Protein AF-A0A2H5YEP5-F1 (afdb_monomer_lite)

Radius of gyration: 12.86 Å; chains: 1; bounding box: 24×27×34 Å

Foldseek 3Di:
DDADFADPDDDDDPVSRVPTDFVLVCQLQVLLVVLVHHDDNGSPDGDDDDPPDDVVNVVSSVVSSVVSCVVSVVVD

Structure (mmCIF, N/CA/C/O backbone):
data_AF-A0A2H5YEP5-F1
#
_entry.id   AF-A0A2H5YEP5-F1
#
loop_
_atom_site.group_PDB
_atom_site.id
_atom_site.type_symbol
_atom_site.label_atom_id
_atom_site.label_alt_id
_atom_site.label_comp_id
_atom_site.label_asym_id
_atom_site.label_entity_id
_atom_site.label_seq_id
_atom_site.pdbx_PDB_ins_code
_atom_site.Cartn_x
_atom_site.Cartn_y
_atom_site.Cartn_z
_atom_site.occupancy
_atom_site.B_iso_or_equiv
_atom_site.auth_seq_id
_atom_site.auth_comp_id
_atom_site.auth_asym_id
_atom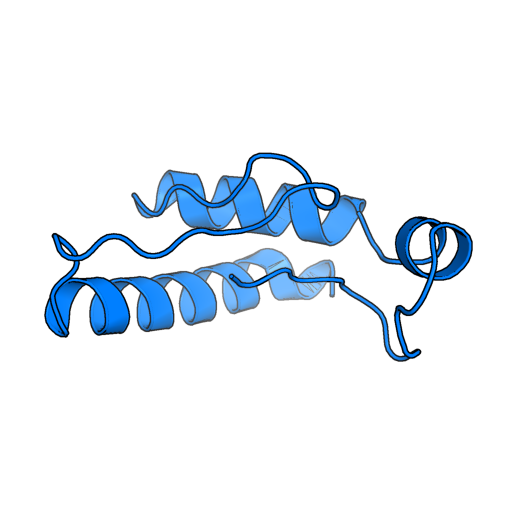_site.auth_atom_id
_atom_site.pdbx_PDB_model_num
ATOM 1 N N . MET A 1 1 ? -1.543 10.720 4.456 1.00 86.12 1 MET A N 1
ATOM 2 C CA . MET A 1 1 ? -1.841 10.083 3.157 1.00 86.12 1 MET A CA 1
ATOM 3 C C . MET A 1 1 ? -0.596 9.341 2.706 1.00 86.12 1 MET A C 1
ATOM 5 O O . MET A 1 1 ? 0.487 9.891 2.870 1.00 86.12 1 MET A O 1
ATOM 9 N N . LEU A 1 2 ? -0.734 8.114 2.205 1.00 91.12 2 LEU A N 1
ATOM 10 C CA . LEU A 1 2 ? 0.387 7.271 1.775 1.00 91.12 2 LEU A CA 1
ATOM 11 C C . LEU A 1 2 ? 0.093 6.670 0.396 1.00 91.12 2 LEU A C 1
ATOM 13 O O . LEU A 1 2 ? -1.000 6.162 0.172 1.00 91.12 2 LEU A O 1
ATOM 17 N N . SER A 1 3 ? 1.088 6.658 -0.488 1.00 92.12 3 SER A N 1
ATOM 18 C CA . SER A 1 3 ? 1.042 5.935 -1.764 1.00 92.12 3 SER A CA 1
ATOM 19 C C . SER A 1 3 ? 2.276 5.050 -1.896 1.00 92.12 3 SER A C 1
ATOM 21 O O . SER A 1 3 ? 3.347 5.377 -1.380 1.00 92.12 3 SER A O 1
ATOM 23 N N . ARG A 1 4 ? 2.136 3.911 -2.579 1.00 93.31 4 ARG A N 1
ATOM 24 C CA . ARG A 1 4 ? 3.218 2.938 -2.754 1.00 93.31 4 ARG A CA 1
ATOM 25 C C . ARG A 1 4 ? 3.433 2.640 -4.233 1.00 93.31 4 ARG A C 1
ATOM 27 O O . ARG A 1 4 ? 2.556 2.087 -4.884 1.00 93.31 4 ARG A O 1
ATOM 34 N N . PHE A 1 5 ? 4.643 2.917 -4.718 1.00 95.62 5 PHE A N 1
ATOM 35 C CA . PHE A 1 5 ? 5.061 2.644 -6.095 1.00 95.62 5 PHE A CA 1
ATOM 36 C C . PHE A 1 5 ? 6.245 1.675 -6.133 1.00 95.62 5 PHE A C 1
ATOM 38 O O . PHE A 1 5 ? 7.260 1.902 -5.477 1.00 95.62 5 PHE A O 1
ATOM 45 N N . PHE A 1 6 ? 6.148 0.598 -6.909 1.00 95.75 6 PHE A N 1
ATOM 46 C CA . PHE A 1 6 ? 7.244 -0.361 -7.074 1.00 95.75 6 PHE A CA 1
ATOM 47 C C . PHE A 1 6 ? 8.195 0.090 -8.186 1.00 95.75 6 PHE A C 1
ATOM 49 O O . PHE A 1 6 ? 7.993 -0.216 -9.357 1.00 95.75 6 PHE A O 1
ATOM 56 N N . THR A 1 7 ? 9.216 0.853 -7.808 1.00 95.94 7 THR A N 1
ATOM 57 C CA . THR A 1 7 ? 10.272 1.365 -8.690 1.00 95.94 7 THR A CA 1
ATOM 58 C C . THR A 1 7 ? 11.502 1.734 -7.853 1.00 95.94 7 THR A C 1
ATOM 60 O O . THR A 1 7 ? 11.390 1.912 -6.639 1.00 95.94 7 THR A O 1
ATOM 63 N N . THR A 1 8 ? 12.670 1.831 -8.487 1.00 95.81 8 THR A N 1
ATOM 64 C CA . THR A 1 8 ? 13.911 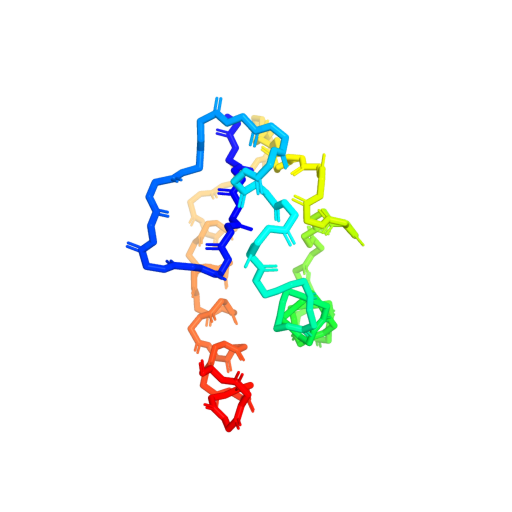2.348 -7.884 1.00 95.81 8 THR A CA 1
ATOM 65 C C . THR A 1 8 ? 14.126 3.839 -8.157 1.00 95.81 8 THR A C 1
ATOM 67 O O . THR A 1 8 ? 14.989 4.450 -7.533 1.00 95.81 8 THR A O 1
ATOM 70 N N . ALA A 1 9 ? 13.352 4.431 -9.072 1.00 96.38 9 ALA A N 1
ATOM 71 C CA . ALA A 1 9 ? 13.420 5.848 -9.414 1.00 96.38 9 ALA A CA 1
ATOM 72 C C . ALA A 1 9 ? 12.387 6.676 -8.620 1.00 96.38 9 ALA A C 1
ATOM 74 O O . ALA A 1 9 ? 11.324 6.149 -8.277 1.00 96.38 9 ALA A O 1
ATOM 75 N N . PRO A 1 10 ? 12.645 7.972 -8.362 1.00 95.31 10 PRO A N 1
ATOM 76 C CA . PRO A 1 10 ? 11.649 8.876 -7.790 1.00 95.31 10 PRO A CA 1
ATOM 77 C C . PRO A 1 10 ? 10.371 8.954 -8.639 1.00 95.31 10 PRO A C 1
ATOM 79 O O . PRO A 1 10 ? 10.419 8.904 -9.870 1.00 95.31 10 PRO A O 1
ATOM 82 N N . VAL A 1 11 ? 9.220 9.102 -7.977 1.00 95.25 11 VAL A N 1
ATOM 83 C CA . VAL A 1 11 ? 7.905 9.251 -8.617 1.00 95.25 11 VAL A CA 1
ATOM 84 C C . VAL A 1 11 ? 7.348 10.629 -8.282 1.00 95.25 11 VAL A C 1
ATOM 86 O O . VAL A 1 11 ? 6.770 10.830 -7.219 1.00 95.25 11 VAL A O 1
ATOM 89 N N . GLU A 1 12 ? 7.545 11.579 -9.193 1.00 95.25 12 GLU A N 1
ATOM 90 C CA . GLU A 1 12 ? 7.184 12.996 -8.995 1.00 95.25 12 GLU A CA 1
ATOM 91 C C . GLU A 1 12 ? 6.088 13.471 -9.958 1.00 95.25 12 GLU A C 1
ATOM 93 O O . GLU A 1 12 ? 5.566 14.576 -9.839 1.00 95.25 12 GLU A O 1
ATOM 98 N N . ASN A 1 13 ? 5.741 12.643 -10.942 1.00 95.38 13 ASN A N 1
ATOM 99 C CA . ASN A 1 13 ? 4.781 12.965 -11.987 1.00 95.38 13 ASN A CA 1
ATOM 100 C C . ASN A 1 13 ? 4.135 11.694 -12.556 1.00 95.38 13 ASN A C 1
ATOM 102 O O . ASN A 1 13 ? 4.511 10.566 -12.221 1.00 95.38 13 ASN A O 1
ATOM 106 N N . TRP A 1 14 ? 3.164 11.895 -13.448 1.00 95.19 14 TRP A N 1
ATOM 107 C CA . TRP A 1 14 ? 2.422 10.827 -14.115 1.00 95.19 14 TRP A CA 1
ATOM 108 C C . TRP A 1 14 ? 3.323 9.828 -14.852 1.00 95.19 14 TRP A C 1
ATOM 110 O O . TRP A 1 14 ? 3.121 8.619 -14.745 1.00 95.19 14 TRP A O 1
ATOM 120 N N . GLU A 1 15 ? 4.350 10.303 -15.560 1.00 96.62 15 GLU A N 1
ATOM 121 C CA . GLU A 1 15 ? 5.285 9.420 -16.262 1.00 96.62 15 GLU A CA 1
ATOM 122 C C . GLU A 1 15 ? 6.050 8.514 -15.295 1.00 96.62 15 GLU A C 1
ATOM 124 O O . GLU A 1 15 ? 6.243 7.332 -15.580 1.00 96.62 15 GLU A O 1
ATOM 129 N N . GLY A 1 16 ? 6.448 9.043 -14.135 1.00 96.00 16 GLY A N 1
ATOM 130 C CA . GLY A 1 16 ? 7.085 8.271 -13.072 1.00 96.00 16 GLY A CA 1
ATOM 131 C C . GLY A 1 16 ? 6.190 7.142 -12.562 1.00 96.00 16 GLY A C 1
ATOM 132 O O . GLY A 1 16 ? 6.654 6.010 -12.422 1.00 96.00 16 GLY A O 1
ATOM 133 N N . VAL A 1 17 ? 4.897 7.417 -12.356 1.00 95.06 17 VAL A N 1
ATOM 134 C CA . VAL A 1 17 ? 3.935 6.390 -11.922 1.00 95.06 17 VAL A CA 1
ATOM 135 C C . VAL A 1 17 ? 3.747 5.328 -13.006 1.00 95.06 17 VAL A C 1
ATOM 137 O O . VAL A 1 17 ? 3.754 4.140 -12.696 1.00 95.06 17 VAL A O 1
ATOM 140 N N . GLN A 1 18 ? 3.626 5.726 -14.278 1.00 95.38 18 GLN A N 1
ATOM 141 C CA . GLN A 1 18 ? 3.459 4.781 -15.389 1.00 95.38 18 GLN A CA 1
ATOM 142 C C . GLN A 1 18 ? 4.661 3.846 -15.581 1.00 95.38 18 GLN A C 1
ATOM 144 O O . GLN A 1 18 ? 4.491 2.730 -16.066 1.00 95.38 18 GLN A O 1
ATOM 149 N N . ARG A 1 19 ? 5.869 4.276 -15.195 1.00 96.25 19 ARG A N 1
ATOM 150 C CA . ARG A 1 19 ? 7.078 3.433 -15.220 1.00 96.25 19 ARG A CA 1
ATOM 151 C C . ARG A 1 19 ? 7.158 2.465 -14.034 1.00 96.25 19 ARG A C 1
ATOM 153 O O . ARG A 1 19 ? 7.963 1.537 -14.073 1.00 96.25 19 ARG A O 1
ATOM 160 N N . ALA A 1 20 ? 6.373 2.674 -12.976 1.00 96.94 20 ALA A N 1
ATOM 161 C CA . ALA A 1 20 ? 6.361 1.790 -11.818 1.00 96.94 20 ALA A CA 1
ATOM 162 C C . ALA A 1 20 ? 5.657 0.457 -12.124 1.00 96.94 20 ALA A C 1
ATOM 164 O O . ALA A 1 20 ? 4.762 0.360 -12.962 1.00 96.94 20 ALA A O 1
ATOM 165 N N . ARG A 1 21 ? 6.043 -0.588 -11.390 1.00 97.06 21 ARG A N 1
ATOM 166 C CA . ARG A 1 21 ? 5.537 -1.953 -11.564 1.00 97.06 21 ARG A CA 1
ATOM 167 C C . ARG A 1 21 ? 4.139 -2.134 -10.967 1.00 97.06 21 ARG A C 1
ATOM 169 O O . ARG A 1 21 ? 3.970 -2.592 -9.833 1.00 97.06 21 ARG A O 1
ATOM 176 N N . SER A 1 22 ? 3.121 -1.762 -11.740 1.00 95.56 22 SER A N 1
ATOM 177 C CA . SER A 1 22 ? 1.704 -1.923 -11.380 1.00 95.56 22 SER A CA 1
ATOM 178 C C . SER A 1 22 ? 1.280 -3.394 -11.261 1.00 95.56 22 SER A C 1
ATOM 180 O O . SER A 1 22 ? 0.399 -3.728 -10.467 1.00 95.56 22 SER A O 1
ATOM 182 N N . ASP A 1 23 ? 1.953 -4.300 -11.975 1.00 96.38 23 ASP A N 1
ATOM 183 C CA . ASP A 1 23 ? 1.773 -5.749 -11.872 1.00 96.38 23 ASP A CA 1
ATOM 184 C C . ASP A 1 23 ? 2.112 -6.275 -10.470 1.00 96.38 23 ASP A C 1
ATOM 186 O O . ASP A 1 23 ? 1.383 -7.112 -9.929 1.00 96.38 23 ASP A O 1
ATOM 190 N N . VAL A 1 24 ? 3.182 -5.750 -9.865 1.00 96.88 24 VAL A N 1
ATOM 191 C CA . VAL A 1 24 ? 3.603 -6.078 -8.497 1.00 96.88 24 VAL A CA 1
ATOM 192 C C . VAL A 1 24 ? 2.633 -5.494 -7.485 1.00 96.88 24 VAL A C 1
ATOM 194 O O . VAL A 1 24 ? 2.224 -6.200 -6.563 1.00 96.88 24 VAL A O 1
ATOM 197 N N . TYR A 1 25 ? 2.205 -4.243 -7.683 1.00 97.12 25 TYR A N 1
ATOM 198 C CA . TYR A 1 25 ? 1.200 -3.617 -6.824 1.00 97.12 25 TYR A CA 1
ATOM 199 C C . TYR A 1 25 ? -0.082 -4.452 -6.765 1.00 97.12 25 TYR A C 1
ATOM 201 O O . TYR A 1 25 ? -0.560 -4.762 -5.679 1.00 97.12 25 TYR A O 1
ATOM 209 N N . ARG A 1 26 ? -0.600 -4.893 -7.919 1.00 96.94 26 ARG A N 1
ATOM 210 C CA . ARG A 1 26 ? -1.799 -5.741 -7.994 1.00 96.94 26 ARG A CA 1
ATOM 211 C C . ARG A 1 26 ? -1.645 -7.038 -7.196 1.00 96.94 26 ARG A C 1
ATOM 213 O O . ARG A 1 26 ? -2.560 -7.428 -6.478 1.00 96.94 26 ARG A O 1
ATOM 220 N N . ARG A 1 27 ? -0.491 -7.708 -7.299 1.00 97.75 27 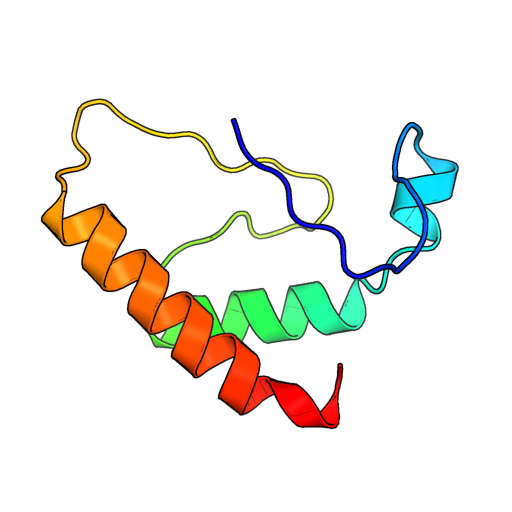ARG A N 1
ATOM 221 C CA . ARG A 1 27 ? -0.207 -8.928 -6.520 1.00 97.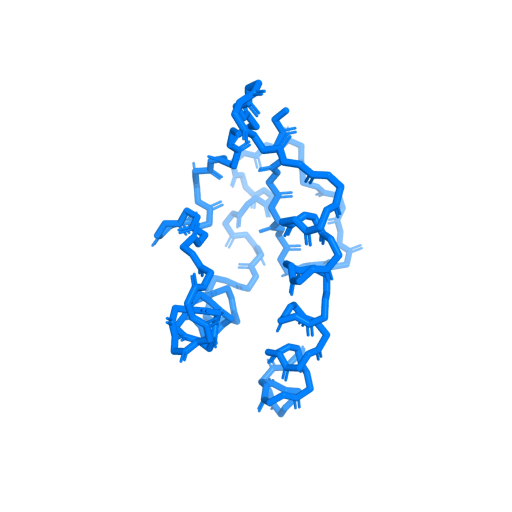75 27 ARG A CA 1
ATOM 222 C C . ARG A 1 27 ? -0.158 -8.634 -5.021 1.00 97.75 27 ARG A C 1
ATOM 224 O O . ARG A 1 27 ? -0.719 -9.400 -4.245 1.00 97.75 27 ARG A O 1
ATOM 231 N N . LEU A 1 28 ? 0.475 -7.527 -4.625 1.00 97.69 28 LEU A N 1
ATOM 232 C CA . LEU A 1 28 ? 0.519 -7.093 -3.228 1.00 97.69 28 LEU A CA 1
ATOM 233 C C . LEU A 1 28 ? -0.887 -6.796 -2.692 1.00 97.69 28 LEU A C 1
ATOM 235 O O . LEU A 1 28 ? -1.215 -7.256 -1.605 1.00 97.69 28 LEU A O 1
ATOM 239 N N . PHE A 1 29 ? -1.709 -6.065 -3.450 1.00 97.69 29 PHE A N 1
ATOM 240 C CA . PHE A 1 29 ? -3.083 -5.730 -3.075 1.00 97.69 29 PHE A CA 1
ATOM 241 C C . PHE A 1 29 ? -3.892 -6.988 -2.749 1.00 97.69 29 PHE A C 1
ATOM 243 O O . PHE A 1 29 ? -4.451 -7.084 -1.661 1.00 97.69 29 PHE A O 1
ATOM 250 N N . HIS A 1 30 ? -3.894 -7.988 -3.636 1.00 98.00 30 HIS A N 1
ATOM 251 C CA . HIS A 1 30 ? -4.618 -9.234 -3.374 1.00 98.00 30 HIS A CA 1
ATOM 252 C C . HIS A 1 30 ? -4.034 -10.013 -2.189 1.00 98.00 30 HIS A C 1
ATOM 254 O O . HIS A 1 30 ? -4.793 -10.502 -1.359 1.00 98.00 30 HIS A O 1
ATOM 260 N N . ALA A 1 31 ? -2.706 -10.062 -2.047 1.00 98.25 31 ALA A N 1
ATOM 261 C CA . ALA A 1 31 ? -2.074 -10.715 -0.901 1.00 98.25 31 ALA A CA 1
ATOM 262 C C . ALA A 1 31 ? -2.421 -10.029 0.438 1.00 98.25 31 ALA A C 1
ATOM 264 O O . ALA A 1 31 ? -2.566 -10.706 1.456 1.00 98.25 31 ALA A O 1
ATOM 265 N N . LEU A 1 32 ? -2.560 -8.702 0.461 1.00 98.19 32 LEU A N 1
ATOM 266 C CA . LEU A 1 32 ? -3.018 -7.952 1.633 1.00 98.19 32 LEU A CA 1
ATOM 267 C C . LEU A 1 32 ? -4.507 -8.176 1.905 1.00 98.19 32 LEU A C 1
ATOM 269 O O . LEU A 1 32 ? -4.885 -8.407 3.053 1.00 98.19 32 LEU A O 1
ATOM 273 N N . LEU A 1 33 ? -5.330 -8.196 0.855 1.00 98.12 33 LEU A N 1
ATOM 274 C CA . LEU A 1 33 ? -6.766 -8.442 0.959 1.00 98.12 33 LEU A CA 1
ATOM 275 C C . LEU A 1 33 ? -7.064 -9.829 1.546 1.00 98.12 33 LEU A C 1
ATOM 277 O O . LEU A 1 33 ? -7.888 -9.950 2.446 1.00 98.12 33 LEU A O 1
ATOM 281 N N . GLU A 1 34 ? -6.334 -10.860 1.112 1.00 98.19 34 GLU A N 1
ATOM 282 C CA . GLU A 1 34 ? -6.388 -12.216 1.687 1.00 98.19 34 GLU A CA 1
ATOM 283 C C . GLU A 1 34 ? -6.010 -12.257 3.178 1.00 98.19 34 GLU A C 1
ATOM 285 O O . GLU A 1 34 ? -6.387 -13.186 3.888 1.00 98.19 34 GLU A O 1
ATOM 290 N N . ARG A 1 35 ? -5.268 -11.254 3.664 1.00 98.12 35 ARG A N 1
ATOM 291 C CA . ARG A 1 35 ? -4.844 -11.095 5.066 1.00 98.12 35 ARG A CA 1
ATOM 292 C C . ARG A 1 35 ? -5.732 -10.124 5.848 1.00 98.12 35 ARG A C 1
ATOM 294 O O . ARG A 1 35 ? -5.376 -9.746 6.958 1.00 98.12 35 ARG A O 1
ATOM 301 N N . GLY A 1 36 ? -6.863 -9.708 5.278 1.00 97.81 36 GLY A N 1
ATOM 302 C CA . GLY A 1 36 ? -7.816 -8.809 5.929 1.00 97.81 36 GLY A CA 1
ATOM 303 C C . GLY A 1 36 ? -7.421 -7.331 5.912 1.00 97.81 36 GLY A C 1
ATOM 304 O O . GLY A 1 36 ? -8.085 -6.526 6.555 1.00 97.81 36 GLY A O 1
ATOM 305 N N . VAL A 1 37 ? -6.379 -6.946 5.167 1.00 97.94 37 VAL A N 1
ATOM 306 C CA . VAL A 1 37 ? -5.929 -5.552 5.062 1.00 97.94 37 VAL A CA 1
ATOM 307 C C . VAL A 1 37 ? -6.334 -4.988 3.705 1.00 97.94 37 VAL A C 1
ATOM 309 O O . VAL A 1 37 ? -5.763 -5.326 2.668 1.00 97.94 37 VAL A O 1
ATOM 312 N N . TYR A 1 38 ? -7.324 -4.097 3.707 1.00 96.56 38 TYR A N 1
ATOM 313 C CA . TYR A 1 38 ? -7.784 -3.427 2.495 1.00 96.56 38 TYR A CA 1
ATOM 314 C C . TYR A 1 38 ? -6.882 -2.234 2.167 1.00 96.56 38 TYR A C 1
ATOM 316 O O . TYR A 1 38 ? -7.006 -1.153 2.742 1.00 96.56 38 TYR A O 1
ATOM 324 N N . PHE A 1 39 ? -5.955 -2.435 1.232 1.00 96.25 39 PHE A N 1
ATOM 325 C CA . PHE A 1 39 ? -5.232 -1.329 0.611 1.00 96.25 39 PHE A CA 1
ATOM 326 C C . PHE A 1 39 ? -6.051 -0.697 -0.512 1.00 96.25 39 PHE A C 1
ATOM 328 O O . PHE A 1 39 ? -7.043 -1.264 -0.963 1.00 96.25 39 PHE A O 1
ATOM 335 N N . ALA A 1 40 ? -5.626 0.479 -0.979 1.00 95.06 40 ALA A N 1
ATOM 336 C CA . ALA A 1 40 ? -6.243 1.083 -2.149 1.00 95.06 40 ALA A CA 1
ATOM 337 C C . ALA A 1 40 ? -6.205 0.087 -3.336 1.00 95.06 40 ALA A C 1
ATOM 339 O O . ALA A 1 40 ? -5.162 -0.525 -3.584 1.00 95.06 40 ALA A O 1
ATOM 340 N N . PRO A 1 41 ? -7.317 -0.122 -4.060 1.00 95.19 41 PRO A N 1
ATOM 341 C CA . PRO A 1 41 ? -7.407 -1.130 -5.120 1.00 95.19 41 PRO A CA 1
ATOM 342 C C . PRO A 1 41 ? -6.655 -0.744 -6.404 1.00 95.19 41 PRO A C 1
ATOM 344 O O . PRO A 1 41 ? -6.710 -1.466 -7.401 1.00 95.19 41 PRO A O 1
ATOM 347 N N . SER A 1 42 ? -5.934 0.378 -6.392 1.00 94.62 42 SER A N 1
ATOM 348 C CA . SER A 1 42 ? -5.205 0.919 -7.530 1.00 94.62 42 SER A CA 1
ATOM 349 C C . SER A 1 42 ? -3.877 1.558 -7.102 1.00 94.62 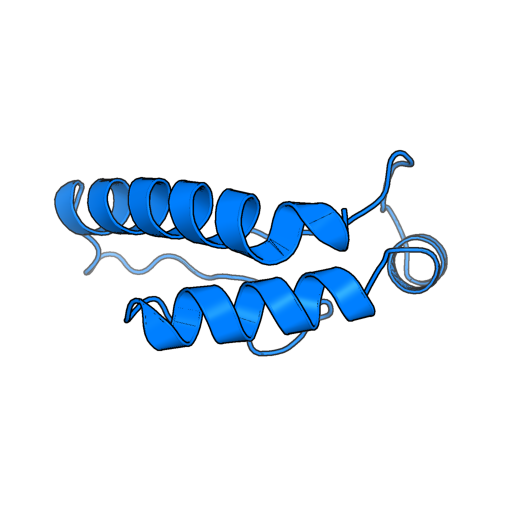42 SER A C 1
ATOM 351 O O . SER A 1 42 ? -3.840 2.293 -6.113 1.00 94.62 42 SER A O 1
ATOM 353 N N . PRO A 1 43 ? -2.785 1.384 -7.877 1.00 93.38 43 PRO A N 1
ATOM 354 C CA . PRO A 1 43 ? -1.534 2.107 -7.642 1.00 93.38 43 PRO A CA 1
ATOM 355 C C . PRO A 1 43 ? -1.660 3.620 -7.885 1.00 93.38 43 PRO A C 1
ATOM 357 O O . PRO A 1 43 ? -0.740 4.360 -7.555 1.00 93.38 43 PRO A O 1
ATOM 360 N N . TYR A 1 44 ? -2.769 4.079 -8.472 1.00 94.12 44 TYR A N 1
ATOM 361 C CA . TYR A 1 44 ? -3.061 5.493 -8.728 1.00 94.12 44 TYR A CA 1
ATOM 362 C C . TYR A 1 44 ? -3.884 6.149 -7.608 1.00 94.12 44 TYR A C 1
ATOM 364 O O . TYR A 1 44 ? -4.266 7.310 -7.725 1.00 94.12 44 TYR A O 1
ATOM 372 N N . GLU A 1 45 ? -4.171 5.412 -6.536 1.00 94.06 45 GLU A N 1
ATOM 373 C CA . GLU A 1 45 ? -4.897 5.894 -5.365 1.00 94.06 45 GLU A CA 1
ATOM 374 C C . GLU A 1 45 ? -3.974 6.030 -4.145 1.00 94.06 45 GLU A C 1
ATOM 376 O O . GLU A 1 45 ? -2.791 5.667 -4.156 1.00 94.06 45 GLU A O 1
ATOM 381 N N . ALA A 1 46 ? -4.523 6.588 -3.068 1.00 94.31 46 ALA A N 1
ATOM 382 C CA . ALA A 1 46 ? -3.811 6.783 -1.820 1.00 94.31 46 ALA A CA 1
ATOM 383 C C . ALA A 1 46 ? -4.541 6.132 -0.646 1.00 94.31 46 ALA A C 1
ATOM 385 O O . ALA A 1 46 ? -5.766 6.051 -0.597 1.00 94.31 46 ALA A O 1
ATOM 386 N N . LEU A 1 47 ? -3.754 5.701 0.331 1.00 95.12 47 LEU A N 1
ATOM 387 C CA . LEU A 1 47 ? -4.222 5.244 1.628 1.00 95.12 47 LEU A CA 1
ATOM 388 C C . LEU A 1 47 ? -4.474 6.457 2.521 1.00 95.12 47 LEU A C 1
ATOM 390 O O . LEU A 1 47 ? -3.623 7.352 2.657 1.00 95.12 47 LEU A O 1
ATOM 394 N N . PHE A 1 48 ? -5.628 6.445 3.176 1.00 95.06 48 PHE A N 1
ATOM 395 C CA . PHE A 1 48 ? -6.021 7.441 4.159 1.00 95.06 48 PHE A CA 1
ATOM 396 C C . PHE A 1 48 ? -6.074 6.798 5.538 1.00 95.06 48 PHE A C 1
ATOM 398 O O . PHE A 1 48 ? -6.607 5.706 5.708 1.00 95.06 48 PHE A O 1
ATOM 405 N N . LEU A 1 49 ? -5.511 7.494 6.522 1.00 93.88 49 LEU A N 1
ATOM 406 C CA . LEU A 1 49 ? -5.636 7.113 7.920 1.00 93.88 49 LEU A CA 1
ATOM 407 C C . LEU A 1 49 ? -6.935 7.699 8.471 1.00 93.88 49 LEU A C 1
ATOM 409 O O . LEU A 1 49 ? -7.325 8.811 8.120 1.00 93.88 49 LEU A O 1
ATOM 413 N N . SER A 1 50 ? -7.573 6.946 9.356 1.00 95.94 50 SER A N 1
ATOM 414 C CA . SER A 1 50 ? -8.726 7.387 10.143 1.00 95.94 50 SER A CA 1
ATOM 415 C C . SER A 1 50 ? -8.329 7.469 11.611 1.00 95.94 50 SER A C 1
ATOM 417 O O . SER A 1 50 ? -7.544 6.639 12.063 1.00 95.94 50 SER A O 1
ATOM 419 N N . LEU A 1 51 ? -8.926 8.401 12.359 1.00 97.50 51 LEU A N 1
ATOM 420 C CA . LEU A 1 51 ? -8.789 8.490 13.820 1.00 97.50 51 LEU A CA 1
ATOM 421 C C . LEU A 1 51 ? -9.341 7.259 14.558 1.00 97.50 51 LEU A C 1
ATOM 423 O O . LEU A 1 51 ? -9.099 7.108 15.747 1.00 97.50 51 LEU A O 1
ATOM 427 N N . ALA A 1 52 ? -10.083 6.394 13.863 1.00 97.94 52 ALA A N 1
ATOM 428 C CA . ALA A 1 52 ? -10.528 5.116 14.401 1.00 97.94 52 ALA A CA 1
ATOM 429 C C . ALA A 1 52 ? -9.416 4.052 14.456 1.00 97.94 52 ALA A C 1
ATOM 431 O O . ALA A 1 52 ? -9.588 3.069 15.165 1.00 97.94 52 ALA A O 1
ATOM 432 N N . HIS A 1 53 ? -8.309 4.221 13.717 1.00 97.31 53 HIS A N 1
ATOM 433 C CA . HIS A 1 53 ? -7.202 3.263 13.769 1.00 97.31 53 HIS A CA 1
ATOM 434 C C . HIS A 1 53 ? -6.461 3.371 15.098 1.00 97.31 53 HIS A C 1
ATOM 436 O O . HIS A 1 53 ? -6.122 4.461 15.561 1.00 97.31 53 HIS A O 1
ATOM 442 N N . THR A 1 54 ? -6.154 2.215 15.658 1.00 98.38 54 THR A N 1
ATOM 443 C CA . THR A 1 54 ? -5.347 2.026 16.857 1.00 98.38 54 THR A CA 1
ATOM 444 C C . THR A 1 54 ? -3.901 1.678 16.493 1.00 98.38 54 THR A C 1
ATOM 446 O O . THR A 1 54 ? -3.581 1.358 15.346 1.00 98.38 54 THR A O 1
ATOM 449 N N . GLU A 1 55 ? -2.998 1.706 17.475 1.00 98.06 55 GLU A N 1
ATOM 450 C CA . GLU A 1 55 ? -1.629 1.206 17.280 1.00 98.06 55 GLU A CA 1
ATOM 451 C C . GLU A 1 55 ? -1.600 -0.291 16.941 1.00 98.06 55 GLU A C 1
ATOM 453 O O . GLU A 1 55 ? -0.743 -0.734 16.175 1.00 98.06 55 GLU A O 1
ATOM 458 N N . GLU A 1 56 ? -2.559 -1.061 17.463 1.00 98.38 56 GLU A N 1
ATOM 459 C CA . GLU A 1 56 ? -2.706 -2.477 17.140 1.00 98.38 56 GLU A CA 1
ATOM 460 C C . GLU A 1 56 ? -3.041 -2.671 15.656 1.00 98.38 56 GLU A C 1
ATOM 462 O O . GLU A 1 56 ? -2.374 -3.465 14.991 1.00 98.38 56 GLU A O 1
ATOM 467 N N . ASP A 1 57 ? -3.980 -1.892 15.107 1.00 97.88 57 ASP A N 1
ATOM 468 C CA . ASP A 1 57 ? -4.324 -1.942 13.677 1.00 97.88 57 ASP A CA 1
ATOM 469 C C . ASP A 1 57 ? -3.097 -1.665 12.797 1.00 97.88 57 ASP A C 1
ATOM 471 O O . ASP A 1 57 ? -2.866 -2.335 11.784 1.00 97.88 57 ASP A O 1
ATOM 475 N N . VAL A 1 58 ? -2.265 -0.696 13.196 1.00 97.12 58 VAL A N 1
ATOM 476 C CA . VAL A 1 58 ? -1.010 -0.376 12.500 1.00 97.12 58 VAL A CA 1
ATOM 477 C C . VAL A 1 58 ? -0.025 -1.541 12.599 1.00 97.12 58 VAL A C 1
ATOM 479 O O . VAL A 1 58 ? 0.550 -1.934 11.582 1.00 97.12 58 VAL A O 1
ATOM 482 N N . GLY A 1 59 ? 0.152 -2.127 13.784 1.00 98.25 59 GLY A N 1
ATOM 483 C CA . GLY A 1 59 ? 1.030 -3.280 13.996 1.00 98.25 59 GLY A CA 1
ATOM 484 C C . GLY A 1 59 ? 0.620 -4.497 13.161 1.00 98.25 59 GLY A C 1
ATOM 485 O O . GLY A 1 59 ? 1.453 -5.079 12.460 1.00 98.25 59 GLY A O 1
ATOM 486 N N . GLN A 1 60 ? -0.671 -4.834 13.162 1.00 98.31 60 GLN A N 1
ATOM 487 C CA . GLN A 1 60 ? -1.239 -5.903 12.337 1.00 98.31 60 GLN A CA 1
ATOM 488 C C . GLN A 1 60 ? -1.047 -5.616 10.840 1.00 98.31 60 GLN A C 1
ATOM 490 O O . GLN A 1 60 ? -0.647 -6.500 10.079 1.00 98.31 60 GLN A O 1
ATOM 495 N N . THR A 1 61 ? -1.247 -4.364 10.419 1.00 97.81 61 THR A N 1
ATOM 496 C CA . THR A 1 61 ? -1.031 -3.932 9.031 1.00 97.81 61 THR A CA 1
ATOM 497 C C . THR A 1 61 ? 0.430 -4.090 8.604 1.00 97.81 61 THR A C 1
ATOM 499 O O . THR A 1 61 ? 0.702 -4.598 7.515 1.00 97.81 61 THR A O 1
ATOM 502 N N . VAL A 1 62 ? 1.389 -3.699 9.449 1.00 97.94 62 VAL A N 1
ATOM 503 C CA . VAL A 1 62 ? 2.828 -3.842 9.167 1.00 97.94 62 VAL A CA 1
ATOM 504 C C . VAL A 1 62 ? 3.211 -5.312 8.998 1.00 97.94 62 VAL A C 1
ATOM 506 O O . VAL A 1 62 ? 3.902 -5.663 8.037 1.00 97.94 62 VAL A O 1
ATOM 509 N N . GLU A 1 63 ? 2.731 -6.186 9.883 1.00 98.69 63 GLU A N 1
ATOM 510 C CA . GLU A 1 63 ? 2.990 -7.622 9.782 1.00 98.69 63 GLU A CA 1
ATOM 511 C C . GLU A 1 63 ? 2.351 -8.224 8.520 1.00 98.69 63 GLU A C 1
ATOM 513 O O . GLU A 1 63 ? 3.012 -8.960 7.781 1.00 98.69 63 GLU A O 1
ATOM 518 N N . ALA A 1 64 ? 1.112 -7.847 8.191 1.00 98.50 64 ALA A N 1
ATOM 519 C CA . ALA A 1 64 ? 0.453 -8.274 6.960 1.00 98.50 64 ALA A CA 1
ATOM 520 C C . ALA A 1 64 ? 1.227 -7.834 5.706 1.00 98.50 64 ALA A C 1
ATOM 522 O O . ALA A 1 64 ? 1.415 -8.641 4.792 1.00 98.50 64 ALA A O 1
ATOM 523 N N . VAL A 1 65 ? 1.743 -6.598 5.674 1.00 97.75 65 VAL A N 1
ATOM 524 C CA . VAL A 1 65 ? 2.596 -6.090 4.586 1.00 97.75 65 VAL A CA 1
ATOM 525 C C . VAL A 1 65 ? 3.883 -6.900 4.469 1.00 97.75 65 VAL A C 1
ATOM 527 O O . VAL A 1 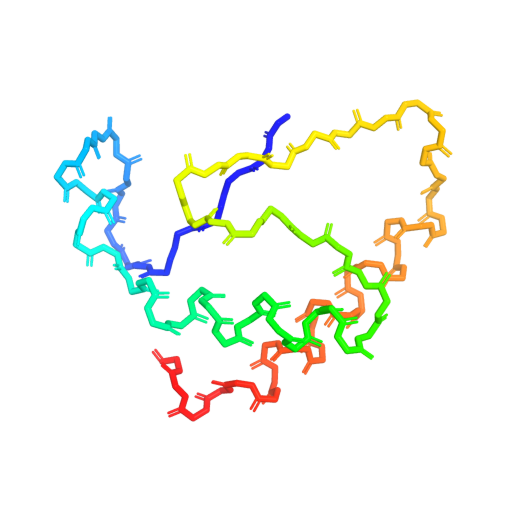65 ? 4.254 -7.285 3.358 1.00 97.75 65 VAL A O 1
ATOM 530 N N . ARG A 1 66 ? 4.545 -7.222 5.585 1.00 98.19 66 ARG A N 1
ATOM 531 C CA . ARG A 1 66 ? 5.758 -8.053 5.586 1.00 98.19 66 ARG A CA 1
ATOM 532 C C . ARG A 1 66 ? 5.493 -9.437 4.989 1.00 98.19 66 ARG A C 1
ATOM 534 O O . ARG A 1 66 ? 6.243 -9.892 4.124 1.00 98.19 66 ARG A O 1
ATOM 541 N N . GLN A 1 67 ? 4.408 -10.085 5.408 1.00 98.50 67 GLN A N 1
ATOM 542 C CA . GLN A 1 67 ? 4.010 -11.403 4.908 1.00 98.50 67 GLN A CA 1
ATOM 543 C C . GLN A 1 67 ? 3.584 -11.364 3.437 1.00 98.50 67 GLN A C 1
ATOM 545 O O . GLN A 1 67 ? 3.937 -12.258 2.665 1.00 98.50 67 GLN A O 1
ATOM 550 N N . ALA A 1 68 ? 2.856 -10.324 3.025 1.00 98.25 68 ALA A N 1
ATOM 551 C CA . ALA A 1 68 ? 2.438 -10.130 1.642 1.00 98.25 68 ALA A CA 1
ATOM 552 C C . ALA A 1 68 ? 3.646 -9.908 0.720 1.00 98.25 68 ALA A C 1
ATOM 554 O O . ALA A 1 68 ? 3.751 -10.572 -0.310 1.00 98.25 68 ALA A O 1
ATOM 555 N N . LEU A 1 69 ? 4.602 -9.057 1.115 1.00 97.31 69 LEU A N 1
ATOM 556 C CA . LEU A 1 69 ? 5.855 -8.843 0.380 1.00 97.31 69 LEU A CA 1
ATOM 557 C C . LEU A 1 69 ? 6.654 -10.140 0.230 1.00 97.31 69 LEU A C 1
ATOM 559 O O . LEU A 1 69 ? 7.138 -10.441 -0.861 1.00 97.31 69 LEU A O 1
ATOM 563 N N . PHE A 1 70 ? 6.755 -10.940 1.296 1.00 97.62 70 PHE A N 1
ATOM 564 C CA . PHE A 1 70 ? 7.415 -12.241 1.226 1.00 97.62 70 PHE A CA 1
ATOM 565 C C . PHE A 1 70 ? 6.703 -13.202 0.266 1.00 97.62 70 PHE A C 1
ATOM 567 O O . PHE A 1 70 ? 7.374 -13.903 -0.496 1.00 97.62 70 PHE A O 1
ATOM 574 N N . ALA A 1 71 ? 5.367 -13.230 0.267 1.00 97.69 71 ALA A N 1
ATOM 575 C CA . ALA A 1 71 ? 4.574 -14.080 -0.620 1.00 97.69 71 ALA A CA 1
ATOM 576 C C . ALA A 1 71 ? 4.733 -13.697 -2.101 1.00 97.69 71 ALA A C 1
ATOM 578 O O . ALA A 1 71 ? 4.820 -14.576 -2.957 1.00 97.69 71 ALA A O 1
ATOM 579 N N . VAL A 1 72 ? 4.839 -12.401 -2.409 1.00 97.06 72 VAL A N 1
ATOM 580 C CA . VAL A 1 72 ? 4.983 -11.911 -3.791 1.00 97.06 72 VAL A CA 1
ATOM 581 C C . VAL A 1 72 ? 6.437 -11.718 -4.230 1.00 97.06 72 VAL A C 1
ATOM 583 O O . VAL A 1 72 ? 6.671 -11.205 -5.320 1.00 97.06 72 VAL A O 1
ATOM 586 N N . ARG A 1 73 ? 7.425 -12.151 -3.432 1.00 95.06 73 ARG A N 1
ATOM 587 C CA . ARG A 1 73 ? 8.857 -11.887 -3.678 1.00 95.06 73 ARG A CA 1
ATOM 588 C C . ARG A 1 73 ? 9.377 -12.342 -5.040 1.00 95.06 73 ARG A C 1
ATOM 590 O O . ARG A 1 73 ? 10.285 -11.724 -5.568 1.00 95.06 73 ARG A O 1
ATOM 597 N N . GLY A 1 74 ? 8.798 -13.397 -5.620 1.00 93.19 74 GLY A N 1
ATOM 598 C CA . GLY A 1 74 ? 9.164 -13.865 -6.964 1.00 93.19 74 GLY A CA 1
ATOM 599 C C . GLY A 1 74 ? 8.738 -12.912 -8.086 1.00 93.19 74 GLY A C 1
ATOM 600 O O . GLY A 1 74 ? 9.126 -13.108 -9.231 1.00 93.19 74 GLY A O 1
ATOM 601 N N . ALA A 1 75 ? 7.922 -11.905 -7.767 1.00 87.88 75 ALA A N 1
ATOM 602 C CA . ALA A 1 75 ? 7.525 -10.844 -8.675 1.00 87.88 75 ALA A CA 1
ATOM 603 C C . ALA A 1 75 ? 8.238 -9.513 -8.393 1.00 87.88 75 ALA A C 1
ATOM 605 O O . ALA A 1 75 ? 8.067 -8.618 -9.211 1.00 87.88 75 ALA A O 1
ATOM 606 N N . LEU A 1 76 ? 8.985 -9.356 -7.290 1.00 84.62 76 LEU A N 1
ATOM 607 C CA . LEU A 1 76 ? 9.736 -8.127 -6.973 1.00 84.62 76 LEU A CA 1
ATOM 608 C C . LEU A 1 76 ? 10.921 -7.951 -7.926 1.00 84.62 76 LEU A C 1
ATOM 610 O O . LEU A 1 76 ? 11.067 -6.816 -8.435 1.00 84.62 76 LEU A O 1
#

Secondary structure (DSSP, 8-state):
-B-----SS---SHHHHHHS-HHHHHHHHHHHHTTT----SSTTS-B---TT--HHHHHHHHHHHHHHHHHTGGG-

pLDDT: mean 96.07, std 2.6, range [84.62, 98.69]

Sequence (76 aa):
MLSRFFTTAPVENWEGVQRARSDVYRRLFHALLERGVYFAPSPYEALFLSLAHTEEDVGQTVEAVRQALFAVRGAL